Protein AF-A0AA38M088-F1 (afdb_monomer)

Organism: NCBI:tx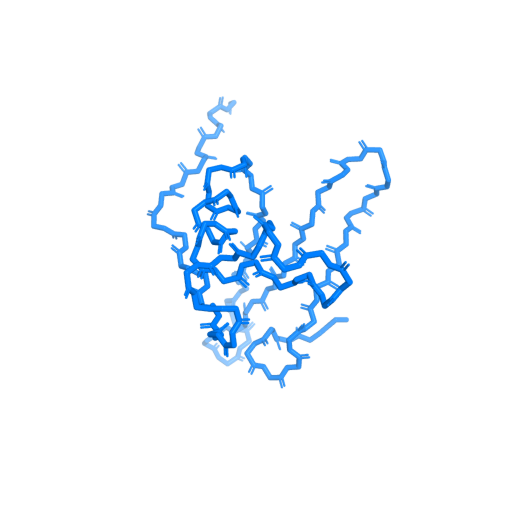id2755281

pLDDT: mean 88.53, std 13.7, range [26.31, 97.56]

InterPro domains:
  IPR000209 Peptidase S8/S53 domain [PF00082] (12-74)
  IPR022398 Peptidase S8, subtilisin, His-active site [PS00137] (41-51)
  IPR036852 Peptidase S8/S53 domain superfamily [G3DSA:3.40.50.200] (1-78)
  IPR036852 Peptidase S8/S53 domain superfamily [SSF52743] (10-74)
  IPR050131 Subtilisin-like serine protease [PTHR43806] (22-73)

Mean predicted aligned error: 5.4 Å

Nearest PDB structures (foldseek):
  1b62-assembly1_A-2  TM=5.416E-01  e=4.004E+00  Escherichia coli K-12
  3q6c-assembly14_O  TM=4.325E-01  e=8.326E+00  Klebsiella variicola At-22

Structure (mmCIF, N/CA/C/O backbone):
data_AF-A0AA38M088-F1
#
_entry.id   AF-A0AA38M088-F1
#
loop_
_atom_site.group_PDB
_atom_site.id
_atom_site.type_symbol
_atom_site.label_atom_id
_atom_site.label_alt_id
_atom_site.label_comp_id
_atom_site.label_asym_id
_atom_site.label_entity_id
_atom_site.label_seq_id
_atom_site.pdbx_PDB_ins_code
_atom_site.Cartn_x
_atom_site.Cartn_y
_atom_site.Cartn_z
_atom_site.occupancy
_atom_site.B_iso_or_equiv
_atom_site.auth_seq_id
_atom_site.auth_comp_id
_atom_site.auth_asym_id
_atom_site.auth_atom_id
_atom_site.pdbx_PDB_model_num
ATOM 1 N N . MET A 1 1 ? -14.038 4.302 4.064 1.00 85.44 1 MET A N 1
ATOM 2 C CA . MET A 1 1 ? -12.845 3.436 4.022 1.00 85.44 1 MET A CA 1
ATOM 3 C C . MET A 1 1 ? -13.043 2.288 4.990 1.00 85.44 1 MET A C 1
ATOM 5 O O . MET A 1 1 ? -13.655 2.500 6.032 1.00 85.44 1 MET A O 1
ATOM 9 N N . ALA A 1 2 ? -12.542 1.108 4.652 1.00 91.00 2 ALA A N 1
ATOM 10 C CA . ALA A 1 2 ? -12.526 -0.085 5.492 1.00 91.00 2 ALA A CA 1
ATOM 11 C C . ALA A 1 2 ? -11.087 -0.541 5.788 1.00 91.00 2 ALA A C 1
ATOM 13 O O . ALA A 1 2 ? -10.132 0.031 5.269 1.00 91.00 2 ALA A O 1
ATOM 14 N N . ASP A 1 3 ? -10.941 -1.588 6.604 1.00 93.62 3 ASP A N 1
ATOM 15 C CA . ASP A 1 3 ? -9.642 -2.204 6.887 1.00 93.62 3 ASP A CA 1
ATOM 16 C C . ASP A 1 3 ? -8.920 -2.608 5.588 1.00 93.62 3 ASP A C 1
ATOM 18 O O . ASP A 1 3 ? -9.463 -3.345 4.751 1.00 93.62 3 ASP A O 1
ATOM 22 N N . TYR A 1 4 ? -7.672 -2.151 5.442 1.00 94.44 4 TYR A N 1
ATOM 23 C CA . TYR A 1 4 ? -6.826 -2.424 4.283 1.00 94.44 4 TYR A CA 1
ATOM 24 C C . TYR A 1 4 ? -6.656 -3.927 4.022 1.00 94.44 4 TYR A C 1
ATOM 26 O O . TYR A 1 4 ? -6.630 -4.353 2.871 1.00 94.44 4 TYR A O 1
ATOM 34 N N . LYS A 1 5 ? -6.612 -4.761 5.068 1.00 92.56 5 LYS A N 1
ATOM 35 C CA . LYS A 1 5 ? -6.492 -6.219 4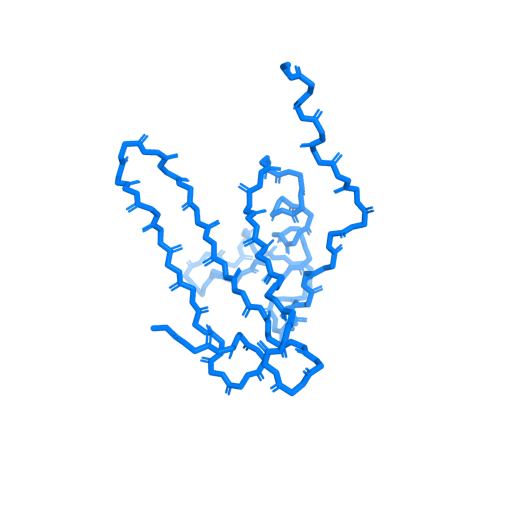.931 1.00 92.56 5 LYS A CA 1
ATOM 36 C C . LYS A 1 5 ? -7.688 -6.838 4.197 1.00 92.56 5 LYS A C 1
ATOM 38 O O . LYS A 1 5 ? -7.530 -7.874 3.560 1.00 92.56 5 LYS A O 1
ATOM 43 N N . ILE A 1 6 ? -8.872 -6.232 4.304 1.00 94.00 6 ILE A N 1
ATOM 44 C CA . ILE A 1 6 ? -10.118 -6.778 3.752 1.00 94.00 6 ILE A CA 1
ATOM 45 C C . ILE A 1 6 ? -10.402 -6.215 2.359 1.00 94.00 6 ILE A C 1
ATOM 47 O O . ILE A 1 6 ? -10.810 -6.962 1.475 1.00 94.00 6 ILE A O 1
ATOM 51 N N . ARG A 1 7 ? -10.216 -4.902 2.164 1.00 94.38 7 ARG A N 1
ATOM 52 C CA . ARG A 1 7 ? -10.631 -4.203 0.930 1.00 94.38 7 ARG A CA 1
ATOM 53 C C . ARG A 1 7 ? -9.508 -3.472 0.194 1.00 94.38 7 ARG A C 1
ATOM 55 O O . ARG A 1 7 ? -9.771 -2.909 -0.860 1.00 94.38 7 ARG A O 1
ATOM 62 N N . GLN A 1 8 ? -8.282 -3.478 0.723 1.00 93.19 8 GLN A N 1
ATOM 63 C CA . GLN A 1 8 ? -7.108 -2.808 0.137 1.00 93.19 8 GLN A CA 1
ATOM 64 C C . GLN A 1 8 ? -7.332 -1.310 -0.151 1.00 93.19 8 GLN A C 1
ATOM 66 O O . GLN A 1 8 ? -6.737 -0.735 -1.060 1.00 93.19 8 GLN A O 1
ATOM 71 N N . GLU A 1 9 ? -8.187 -0.660 0.644 1.00 94.81 9 GLU A N 1
ATOM 72 C CA . GLU A 1 9 ? -8.547 0.747 0.470 1.00 94.81 9 GLU A CA 1
ATOM 73 C C . GLU A 1 9 ? -7.519 1.687 1.112 1.00 94.81 9 GLU A C 1
ATOM 75 O O . GLU A 1 9 ? -7.083 1.491 2.247 1.00 94.81 9 GLU A O 1
ATOM 80 N N . TYR A 1 10 ? -7.185 2.760 0.404 1.00 93.81 10 TYR A N 1
ATOM 81 C CA . TYR A 1 10 ? -6.357 3.863 0.884 1.00 93.81 10 TYR A CA 1
ATOM 82 C C . TYR A 1 10 ? -6.995 5.193 0.467 1.00 93.81 10 TYR A C 1
ATOM 84 O O . TYR A 1 10 ? -7.886 5.227 -0.381 1.00 93.81 10 TYR A O 1
ATOM 92 N N . SER A 1 11 ? -6.566 6.286 1.086 1.00 93.88 11 SER A N 1
ATOM 93 C CA . SER A 1 11 ? -6.996 7.635 0.721 1.00 93.88 11 SER A CA 1
ATOM 94 C C . SER A 1 11 ? -5.870 8.631 0.968 1.00 93.88 11 SER A C 1
ATOM 96 O O . SER A 1 11 ? -4.809 8.275 1.482 1.00 93.88 11 SER A O 1
ATOM 98 N N . THR A 1 12 ? -6.100 9.881 0.598 1.00 91.62 12 THR A N 1
ATOM 99 C CA . THR A 1 12 ? -5.181 11.001 0.793 1.00 91.62 12 THR A CA 1
ATOM 100 C C . THR A 1 12 ? -5.909 12.072 1.596 1.00 91.62 12 THR A C 1
ATOM 102 O O . THR A 1 12 ? -7.102 12.278 1.390 1.00 91.62 12 THR A O 1
ATOM 105 N N . PHE A 1 13 ? -5.224 12.715 2.545 1.00 88.00 13 PHE A N 1
ATOM 106 C CA . PHE A 1 13 ? -5.828 13.747 3.400 1.00 88.00 13 PHE A CA 1
ATOM 107 C C . PHE A 1 13 ? -6.364 14.930 2.585 1.00 88.00 13 PHE A C 1
ATOM 109 O O . PHE A 1 13 ? -7.570 15.075 2.400 1.00 88.00 13 PHE A O 1
ATOM 116 N N . SER A 1 14 ? -5.463 15.767 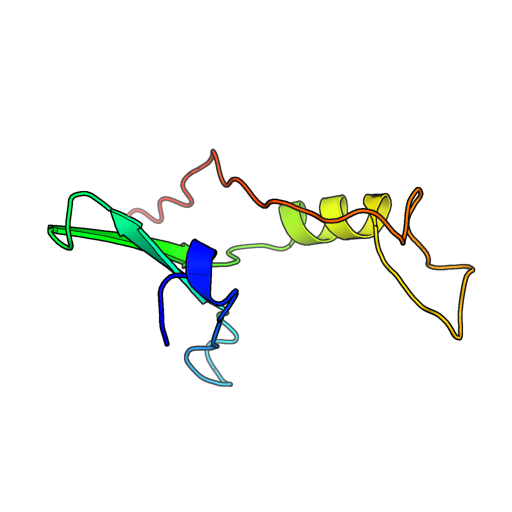2.078 1.00 90.25 14 SER A N 1
ATOM 117 C CA . SER A 1 14 ? -5.781 16.836 1.141 1.00 90.25 14 SER A CA 1
ATOM 118 C C . SER A 1 14 ? -4.720 16.895 0.048 1.00 90.25 14 SER A C 1
ATOM 120 O O . SER A 1 14 ? -3.604 16.392 0.212 1.00 90.25 14 SER A O 1
ATOM 122 N N . ASN A 1 15 ? -5.055 17.551 -1.062 1.00 87.88 15 ASN A N 1
ATOM 123 C CA . ASN A 1 15 ? -4.091 17.823 -2.129 1.00 87.88 15 ASN A CA 1
ATOM 124 C C . ASN A 1 15 ? -2.949 18.740 -1.665 1.00 87.88 15 ASN A C 1
ATOM 126 O O . ASN A 1 15 ? -1.894 18.745 -2.283 1.00 87.88 15 ASN A O 1
ATOM 130 N N . GLN A 1 16 ? -3.152 19.518 -0.598 1.00 90.56 16 GLN A N 1
ATOM 131 C CA . GLN A 1 16 ? -2.105 20.364 -0.033 1.00 90.56 16 GLN A CA 1
ATOM 132 C C . GLN A 1 16 ? -1.133 19.540 0.818 1.00 90.56 16 GLN A C 1
ATOM 134 O O . GLN A 1 16 ? 0.076 19.741 0.746 1.00 90.56 16 GLN A O 1
ATOM 139 N N . ASP A 1 17 ? -1.662 18.593 1.597 1.00 87.12 17 ASP A N 1
ATOM 140 C CA . ASP A 1 17 ? -0.866 17.756 2.499 1.00 87.12 17 ASP A CA 1
ATOM 141 C C . ASP A 1 17 ? -0.116 16.649 1.752 1.00 87.12 17 ASP A C 1
ATOM 143 O O . ASP A 1 17 ? 0.903 16.160 2.237 1.00 87.12 17 ASP A O 1
ATOM 147 N N . MET A 1 18 ? -0.637 16.222 0.592 1.00 87.75 18 MET A N 1
ATOM 148 C CA . MET A 1 18 ? -0.072 15.154 -0.246 1.00 87.75 18 MET A CA 1
ATOM 149 C C . MET A 1 18 ? 0.238 13.869 0.543 1.00 87.75 18 MET A C 1
ATOM 151 O O . MET A 1 18 ? 1.170 13.126 0.231 1.00 87.75 18 MET A O 1
ATOM 155 N N . LEU A 1 19 ? -0.555 13.600 1.585 1.00 88.56 19 LEU A N 1
ATOM 156 C CA . LEU A 1 19 ? -0.306 12.525 2.537 1.00 88.56 19 LEU A CA 1
ATOM 157 C C . LEU A 1 19 ? -1.299 11.383 2.330 1.00 88.56 19 LEU A C 1
ATOM 159 O O . LEU A 1 19 ? -2.475 11.486 2.685 1.00 88.56 19 LEU A O 1
ATOM 163 N N . SER A 1 20 ? -0.814 10.280 1.768 1.00 91.19 20 SER A N 1
ATOM 164 C CA . SER A 1 20 ? -1.599 9.056 1.608 1.00 91.19 20 SER A CA 1
ATOM 165 C C . SER A 1 20 ? -1.550 8.191 2.864 1.00 91.19 20 SER A C 1
ATOM 167 O O . SER A 1 20 ? -0.490 8.016 3.478 1.00 91.19 20 SER A O 1
ATOM 169 N N . TYR A 1 21 ? -2.698 7.620 3.217 1.00 92.38 21 TYR A N 1
ATOM 170 C CA . TYR A 1 21 ? -2.871 6.763 4.378 1.00 92.38 21 TYR A CA 1
ATOM 171 C C . TYR A 1 21 ? -3.759 5.549 4.083 1.00 92.38 21 TYR A C 1
ATOM 173 O O . TYR A 1 21 ? -4.661 5.578 3.244 1.00 92.38 21 TYR A O 1
ATOM 181 N N . SER A 1 22 ? -3.514 4.483 4.832 1.00 93.88 22 SER A N 1
ATOM 182 C CA . SER A 1 22 ? -4.400 3.330 4.984 1.00 93.88 22 SER A CA 1
ATOM 183 C C . SER A 1 22 ? -4.485 2.964 6.465 1.00 93.88 22 SER A C 1
ATOM 185 O O . SER A 1 22 ? -3.731 3.492 7.290 1.00 93.88 22 SER A O 1
ATOM 187 N N . PHE A 1 23 ? -5.411 2.084 6.836 1.00 94.31 23 PHE A N 1
ATOM 188 C CA . PHE A 1 23 ? -5.502 1.636 8.219 1.00 94.31 23 PHE A CA 1
ATOM 189 C C . PHE A 1 23 ? -5.904 0.173 8.352 1.00 94.31 23 PHE A C 1
ATOM 191 O O . PHE A 1 23 ? -6.543 -0.411 7.477 1.00 94.31 23 PHE A O 1
ATOM 198 N N . ASN A 1 24 ? -5.542 -0.393 9.496 1.00 94.00 24 ASN A N 1
ATOM 199 C CA . ASN A 1 24 ? -5.942 -1.713 9.951 1.00 94.00 24 ASN A CA 1
ATOM 200 C C . ASN A 1 24 ? -6.636 -1.599 11.307 1.00 94.00 24 ASN A C 1
ATOM 202 O O . ASN A 1 24 ? -6.276 -0.755 12.133 1.00 94.00 24 ASN A O 1
ATOM 206 N N . ILE A 1 25 ? -7.626 -2.457 11.533 1.00 94.62 25 ILE A N 1
ATOM 207 C CA . ILE A 1 25 ? -8.400 -2.517 12.764 1.00 94.62 25 ILE A CA 1
ATOM 208 C C . ILE A 1 25 ? -8.077 -3.842 13.452 1.00 94.62 25 ILE A C 1
ATOM 210 O O . ILE A 1 25 ? -8.268 -4.927 12.907 1.00 94.62 25 ILE A O 1
ATOM 214 N N . TYR A 1 26 ? -7.574 -3.748 14.674 1.00 93.50 26 TYR A N 1
ATOM 215 C CA . TYR A 1 26 ? -7.173 -4.882 15.493 1.00 93.50 26 TYR A CA 1
ATOM 216 C C . TYR A 1 26 ? -8.047 -4.985 16.743 1.00 93.50 26 TYR A C 1
ATOM 218 O O . TYR A 1 26 ? -8.783 -4.057 17.089 1.00 93.50 26 TYR A O 1
ATOM 226 N N . ASN A 1 27 ? -7.921 -6.118 17.439 1.00 93.88 27 ASN A N 1
ATOM 227 C CA . AS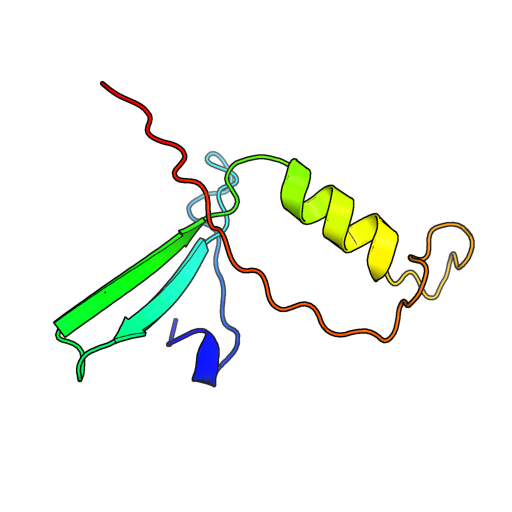N A 1 27 ? -8.544 -6.369 18.739 1.00 93.88 27 ASN A CA 1
ATOM 228 C C . ASN A 1 27 ? -10.057 -6.090 18.730 1.00 93.88 27 ASN A C 1
ATOM 230 O O . ASN A 1 27 ? -10.543 -5.287 19.525 1.00 93.88 27 ASN A O 1
ATOM 234 N N . GLU A 1 28 ? -10.777 -6.695 17.779 1.00 93.19 28 GLU A N 1
ATOM 235 C CA . GLU A 1 28 ? -12.245 -6.597 17.675 1.00 93.19 28 GLU A CA 1
ATOM 236 C C . GLU A 1 28 ? -12.771 -5.150 17.594 1.00 93.19 28 GLU A C 1
ATOM 238 O O . GLU A 1 28 ? -13.864 -4.840 18.054 1.00 93.19 28 GLU A O 1
ATOM 243 N N . GLY A 1 29 ? -11.988 -4.239 17.006 1.00 92.50 29 GLY A N 1
ATOM 244 C CA . GLY A 1 29 ? -12.374 -2.833 16.855 1.00 92.50 29 GLY A CA 1
ATOM 245 C C . GLY A 1 29 ? -11.745 -1.885 17.871 1.00 92.50 29 GLY A C 1
ATOM 246 O O . GLY A 1 29 ? -11.811 -0.675 17.681 1.00 92.50 29 GLY A O 1
ATOM 247 N N . SER A 1 30 ? -11.089 -2.399 18.914 1.00 94.94 30 SER A N 1
ATOM 248 C CA . SER A 1 30 ? -10.535 -1.558 19.986 1.00 94.94 30 SER A CA 1
ATOM 249 C C . SER A 1 30 ? -9.195 -0.893 19.652 1.00 94.94 30 SER A C 1
ATOM 251 O O . SER A 1 30 ? -8.759 -0.003 20.382 1.00 94.94 30 SER A O 1
ATOM 253 N N . ARG A 1 31 ? -8.525 -1.281 18.557 1.00 95.38 31 ARG A N 1
ATOM 254 C CA . ARG A 1 31 ? -7.238 -0.693 18.156 1.00 95.38 31 ARG A CA 1
ATOM 255 C C . ARG A 1 31 ? -7.213 -0.338 16.673 1.00 95.38 31 ARG A C 1
ATOM 257 O O . ARG A 1 31 ? -7.212 -1.222 15.823 1.00 95.38 31 ARG A O 1
ATOM 264 N N . LEU A 1 32 ? -7.078 0.951 16.375 1.00 93.81 32 LEU A N 1
ATOM 265 C CA . LEU A 1 32 ? -6.801 1.456 15.031 1.00 93.81 32 LEU A CA 1
ATOM 266 C C . LEU A 1 32 ? -5.289 1.598 14.826 1.00 93.81 32 LEU A C 1
ATOM 268 O O . LEU A 1 32 ? -4.591 2.189 15.648 1.00 93.81 32 LEU A O 1
ATOM 272 N N . SER A 1 33 ? -4.777 1.073 13.719 1.00 93.38 33 SER A N 1
ATOM 273 C CA . SER A 1 33 ? -3.410 1.308 13.263 1.00 93.38 33 SER A CA 1
ATOM 274 C C . SER A 1 33 ? -3.451 2.036 11.935 1.00 93.38 33 SER A C 1
ATOM 276 O O . SER A 1 33 ? -4.010 1.524 10.971 1.00 93.38 33 SER A O 1
ATOM 278 N N . ILE A 1 34 ? -2.868 3.231 11.891 1.00 91.50 34 ILE A N 1
ATOM 279 C CA . ILE A 1 34 ? -2.817 4.0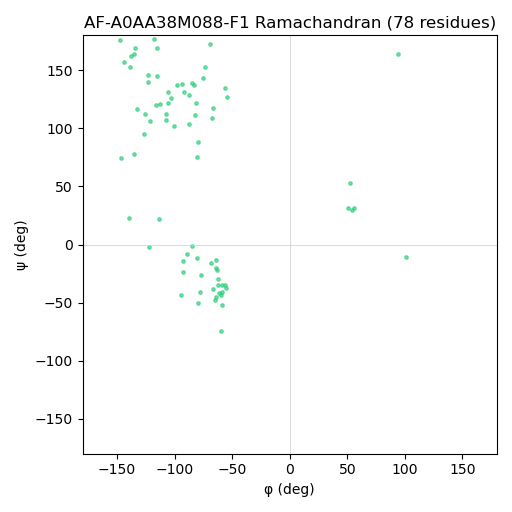59 10.688 1.00 91.50 34 ILE A CA 1
ATOM 280 C C . ILE A 1 34 ? -1.412 3.959 10.103 1.00 91.50 34 ILE A C 1
ATOM 282 O O . ILE A 1 34 ? -0.423 4.209 10.793 1.00 91.50 34 ILE A O 1
ATOM 286 N N . SER A 1 35 ? -1.331 3.605 8.825 1.00 89.94 35 SER A N 1
ATOM 287 C CA . SER A 1 35 ? -0.091 3.591 8.061 1.00 89.94 35 SER A CA 1
ATOM 288 C C . SER A 1 35 ? -0.080 4.775 7.106 1.00 89.94 35 SER A C 1
ATOM 290 O O . SER A 1 35 ? -0.969 4.913 6.269 1.00 89.94 35 SER A O 1
ATOM 292 N N . VAL A 1 36 ? 0.935 5.628 7.230 1.00 89.69 36 VAL A N 1
ATOM 293 C CA . VAL A 1 36 ? 1.171 6.765 6.331 1.00 89.69 36 VAL A CA 1
ATOM 294 C C . VAL A 1 36 ? 2.474 6.581 5.565 1.00 89.69 36 VAL A C 1
ATOM 296 O O . VAL A 1 36 ? 3.473 6.080 6.108 1.00 89.69 36 VAL A O 1
ATOM 299 N N . CYS A 1 37 ? 2.487 7.034 4.314 1.00 81.69 37 CYS A N 1
ATOM 300 C CA . CYS A 1 37 ? 3.699 7.094 3.507 1.00 81.69 37 CYS A CA 1
ATOM 301 C C . CYS A 1 37 ? 4.508 8.345 3.902 1.00 81.69 37 CYS A C 1
ATOM 303 O O . CYS A 1 37 ? 4.307 9.423 3.354 1.00 81.69 37 CYS A O 1
ATOM 305 N N . CYS A 1 38 ? 5.384 8.228 4.907 1.00 73.56 38 CYS A N 1
ATOM 306 C CA . CYS A 1 38 ? 6.289 9.314 5.300 1.00 73.56 38 CYS A CA 1
ATOM 307 C C . CYS A 1 38 ? 7.689 9.064 4.713 1.00 73.56 38 CYS A C 1
ATOM 309 O O . CYS A 1 38 ? 8.448 8.228 5.207 1.00 73.56 38 CYS A O 1
ATOM 311 N N . GLY A 1 39 ? 8.015 9.774 3.634 1.00 76.94 39 GLY A N 1
ATOM 312 C CA . GLY A 1 39 ? 9.288 9.652 2.920 1.00 76.94 39 GLY A CA 1
ATOM 313 C C . GLY A 1 39 ? 9.258 8.679 1.737 1.00 76.94 39 GLY A C 1
ATOM 314 O O . GLY A 1 39 ? 8.357 7.858 1.590 1.00 76.94 39 GLY A O 1
ATOM 315 N N . SER A 1 40 ? 10.269 8.786 0.873 1.00 84.62 40 SER A N 1
ATOM 316 C CA . SER A 1 40 ? 10.329 8.087 -0.418 1.00 84.62 40 SER A CA 1
ATOM 317 C C . SER A 1 40 ? 11.052 6.739 -0.381 1.00 84.62 40 SER A C 1
ATOM 319 O O . SER A 1 40 ? 10.926 5.965 -1.326 1.00 84.62 40 SER A O 1
ATOM 321 N N . HIS A 1 41 ? 11.800 6.430 0.685 1.00 89.31 41 HIS A N 1
ATOM 322 C CA . HIS A 1 41 ? 12.723 5.287 0.705 1.00 89.31 41 HIS A CA 1
ATOM 323 C C . HIS A 1 41 ? 12.024 3.942 0.452 1.00 89.31 41 HIS A C 1
ATOM 325 O O . HIS A 1 41 ? 12.420 3.201 -0.443 1.00 89.31 41 HIS A O 1
ATOM 331 N N . GLY A 1 42 ? 10.955 3.640 1.198 1.00 89.12 42 GLY A N 1
ATOM 332 C CA . GLY A 1 42 ? 10.215 2.383 1.031 1.00 89.12 42 GLY A CA 1
ATOM 333 C C . GLY A 1 42 ? 9.601 2.245 -0.364 1.00 89.12 42 GLY A C 1
ATOM 334 O O . GLY A 1 42 ? 9.703 1.190 -0.981 1.00 89.12 42 GLY A O 1
ATOM 335 N N . THR A 1 43 ? 9.037 3.333 -0.889 1.00 92.44 43 THR A N 1
ATOM 336 C CA . THR A 1 43 ? 8.440 3.379 -2.230 1.00 92.44 43 THR A CA 1
ATOM 337 C C . THR A 1 43 ? 9.488 3.214 -3.331 1.00 92.44 43 THR A C 1
ATOM 339 O O . THR A 1 43 ? 9.247 2.512 -4.307 1.00 92.44 43 THR A O 1
ATOM 342 N N . HIS A 1 44 ? 10.674 3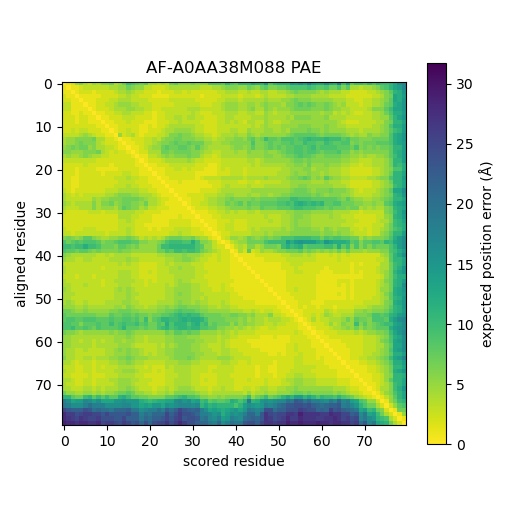.800 -3.166 1.00 93.50 44 HIS A N 1
ATOM 343 C CA . HIS A 1 44 ? 11.779 3.631 -4.106 1.00 93.50 44 HIS A CA 1
ATOM 344 C C . HIS A 1 44 ? 12.263 2.174 -4.138 1.00 93.50 44 HIS A C 1
ATOM 346 O O . HIS A 1 44 ? 12.365 1.588 -5.215 1.00 93.50 44 HIS A O 1
ATOM 352 N N . VAL A 1 45 ? 12.477 1.556 -2.971 1.00 94.88 45 VAL A N 1
ATOM 353 C CA . VAL A 1 45 ? 12.858 0.135 -2.875 1.00 94.88 45 VAL A CA 1
ATOM 354 C C . VAL A 1 45 ? 11.787 -0.767 -3.500 1.00 94.88 45 VAL A C 1
ATOM 356 O O . VAL A 1 45 ? 12.114 -1.673 -4.263 1.00 94.88 45 VAL A O 1
ATOM 359 N N . ALA A 1 46 ? 10.507 -0.490 -3.237 1.00 95.19 46 ALA A N 1
ATOM 360 C CA . ALA A 1 46 ? 9.387 -1.190 -3.861 1.00 95.19 46 ALA A CA 1
ATOM 361 C C . ALA A 1 46 ? 9.405 -1.072 -5.397 1.00 95.19 46 ALA A C 1
ATOM 363 O O . ALA A 1 46 ? 9.178 -2.062 -6.091 1.00 95.19 46 ALA A O 1
ATOM 364 N N . GLY A 1 47 ? 9.733 0.110 -5.928 1.00 95.75 47 GLY A N 1
ATOM 365 C CA . GLY A 1 47 ? 9.849 0.353 -7.365 1.00 95.75 47 GLY A CA 1
ATOM 366 C C . GLY A 1 47 ? 10.973 -0.447 -8.026 1.00 95.75 47 GLY A C 1
ATOM 367 O O . GLY A 1 47 ? 10.736 -1.093 -9.044 1.00 95.75 47 GLY A O 1
ATOM 368 N N . ILE A 1 48 ? 12.166 -0.487 -7.419 1.00 96.81 48 ILE A N 1
ATOM 369 C CA . ILE A 1 48 ? 13.294 -1.303 -7.913 1.00 96.81 48 ILE A CA 1
ATOM 370 C C . ILE A 1 48 ? 12.883 -2.778 -8.046 1.00 96.81 48 ILE A C 1
ATOM 372 O O . ILE A 1 48 ? 13.284 -3.465 -8.986 1.00 96.81 48 ILE A O 1
ATOM 376 N N . LEU A 1 49 ? 12.068 -3.271 -7.112 1.00 97.31 49 LEU A N 1
ATOM 377 C CA . LEU A 1 49 ? 11.641 -4.665 -7.096 1.00 97.31 49 LEU A CA 1
ATOM 378 C C . LEU A 1 49 ? 10.503 -4.954 -8.075 1.00 97.31 49 LEU A C 1
ATOM 380 O O . LEU A 1 49 ? 10.619 -5.910 -8.832 1.00 97.31 49 LEU A O 1
ATOM 384 N N . ALA A 1 50 ? 9.422 -4.172 -8.070 1.00 97.56 50 ALA A N 1
ATOM 385 C CA . ALA A 1 50 ? 8.180 -4.557 -8.747 1.00 97.56 50 ALA A CA 1
ATOM 386 C C . ALA A 1 50 ? 7.464 -3.415 -9.486 1.00 97.56 50 ALA A C 1
ATOM 388 O O . ALA A 1 50 ? 6.261 -3.507 -9.720 1.00 97.56 50 ALA A O 1
ATOM 389 N N . ALA A 1 51 ? 8.158 -2.335 -9.869 1.00 96.88 51 ALA A N 1
ATOM 390 C CA . ALA A 1 51 ? 7.552 -1.343 -10.759 1.00 96.88 51 ALA A CA 1
ATOM 391 C C . ALA A 1 51 ? 7.057 -2.011 -12.054 1.00 96.88 51 ALA A C 1
ATOM 393 O O . ALA A 1 51 ? 7.774 -2.814 -12.657 1.00 96.88 51 ALA A O 1
ATOM 394 N N . TYR A 1 52 ? 5.843 -1.661 -12.477 1.00 96.81 52 TYR A N 1
ATOM 395 C CA . TYR A 1 52 ? 5.198 -2.220 -13.660 1.00 96.81 52 TYR A CA 1
ATOM 396 C C . TYR A 1 52 ? 4.751 -1.104 -14.606 1.00 96.81 52 TYR A C 1
ATOM 398 O O . TYR A 1 52 ? 3.836 -0.340 -14.304 1.00 96.81 52 TYR A O 1
ATOM 406 N N . HIS A 1 53 ? 5.407 -1.037 -15.761 1.00 95.75 53 HIS A N 1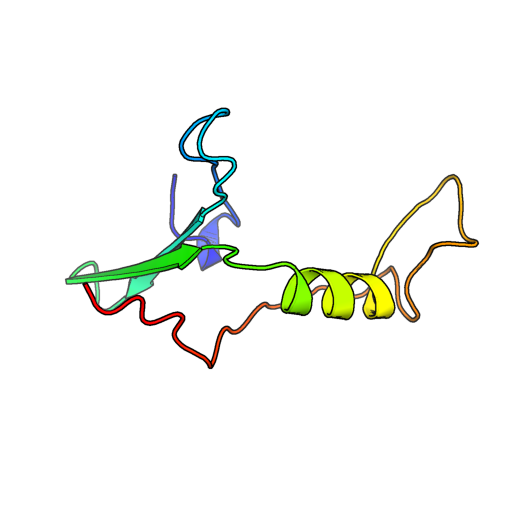
ATOM 407 C CA . HIS A 1 53 ? 5.172 -0.084 -16.835 1.00 95.75 53 HIS A CA 1
ATOM 408 C C . HIS A 1 53 ? 4.964 -0.859 -18.152 1.00 95.75 53 HIS A C 1
ATOM 410 O O . HIS A 1 53 ? 5.945 -1.213 -18.811 1.00 95.75 53 HIS A O 1
ATOM 416 N N . PRO A 1 54 ? 3.708 -1.153 -18.551 1.00 92.19 54 PRO A N 1
ATOM 417 C CA . PRO A 1 54 ? 3.422 -1.992 -19.721 1.00 92.19 54 PRO A CA 1
ATOM 418 C C . PRO A 1 54 ? 3.935 -1.386 -21.036 1.00 92.19 54 PRO A C 1
ATOM 420 O O . PRO A 1 54 ? 4.428 -2.117 -21.890 1.00 92.19 54 PRO A O 1
ATOM 423 N N . ASP A 1 55 ? 3.891 -0.057 -21.162 1.00 95.44 55 ASP A N 1
ATOM 424 C CA . ASP A 1 55 ? 4.297 0.668 -22.374 1.00 95.44 55 ASP A CA 1
ATOM 425 C C . ASP A 1 55 ? 5.789 1.044 -22.390 1.00 95.44 55 ASP A C 1
ATOM 427 O O . ASP A 1 55 ? 6.307 1.532 -23.393 1.00 95.44 55 ASP A O 1
ATOM 431 N N . ASN A 1 56 ? 6.497 0.843 -21.273 1.00 93.62 56 ASN A N 1
ATOM 432 C CA . ASN A 1 56 ? 7.916 1.165 -21.147 1.00 93.62 56 ASN A CA 1
ATOM 433 C C . ASN A 1 56 ? 8.619 0.166 -20.223 1.00 93.62 56 ASN A C 1
ATOM 435 O O . ASN A 1 56 ? 8.983 0.469 -19.086 1.00 93.62 56 ASN A O 1
ATOM 439 N N . SER A 1 57 ? 8.844 -1.043 -20.734 1.00 91.06 57 SER A N 1
ATOM 440 C CA . SER A 1 57 ? 9.451 -2.127 -19.959 1.00 91.06 57 SER A CA 1
ATOM 441 C C . SER A 1 57 ? 10.890 -1.850 -19.506 1.00 91.06 57 SER A C 1
ATOM 443 O O . SER A 1 57 ? 11.394 -2.566 -18.647 1.00 91.06 57 SER A O 1
ATOM 445 N N . GLY A 1 58 ? 11.565 -0.830 -20.054 1.00 93.44 58 GLY A N 1
ATOM 446 C CA . GLY A 1 58 ? 12.922 -0.439 -19.654 1.00 93.44 58 GLY A CA 1
ATOM 447 C C . GLY A 1 58 ? 13.010 0.159 -18.246 1.00 93.44 58 GLY A C 1
ATOM 448 O O . GLY A 1 58 ? 14.097 0.221 -17.680 1.00 93.44 58 GLY A O 1
ATOM 449 N N . VAL A 1 59 ? 11.874 0.568 -17.671 1.00 95.06 59 VAL A N 1
ATOM 450 C CA . VAL A 1 59 ? 11.765 1.112 -16.303 1.00 95.06 59 VAL A CA 1
ATOM 451 C C . VAL A 1 59 ? 10.969 0.191 -15.369 1.00 95.06 59 VAL A C 1
ATOM 453 O O . VAL A 1 59 ? 10.408 0.627 -14.362 1.00 95.06 59 VAL A O 1
ATOM 456 N N . ASN A 1 60 ? 10.878 -1.089 -15.719 1.00 97.38 60 ASN A N 1
ATOM 457 C CA . ASN A 1 60 ? 10.299 -2.108 -14.857 1.00 97.38 60 ASN A CA 1
ATOM 458 C C . ASN A 1 60 ? 11.232 -2.457 -13.692 1.00 97.38 60 ASN A C 1
ATOM 460 O O . ASN A 1 60 ? 12.455 -2.365 -13.799 1.00 97.38 60 ASN A O 1
ATOM 464 N N . GLY A 1 61 ? 10.637 -2.910 -12.589 1.00 96.75 61 GLY A N 1
ATOM 465 C CA . GLY A 1 61 ? 11.379 -3.561 -11.518 1.00 96.75 61 GLY A CA 1
ATOM 466 C C . GLY A 1 61 ? 11.898 -4.936 -11.944 1.00 96.75 61 GLY A C 1
ATOM 467 O O . GLY A 1 61 ? 11.542 -5.460 -12.999 1.00 96.75 61 GLY A O 1
ATOM 468 N N . ILE A 1 62 ? 12.717 -5.554 -11.095 1.00 97.38 62 ILE A N 1
ATOM 469 C CA . ILE A 1 62 ? 13.270 -6.898 -11.342 1.00 97.38 62 ILE A CA 1
ATOM 470 C C . ILE A 1 62 ? 12.169 -7.963 -11.510 1.00 97.38 62 ILE A C 1
ATOM 472 O O . ILE A 1 62 ? 12.314 -8.885 -12.310 1.00 97.38 62 ILE A O 1
ATOM 476 N N . ALA A 1 63 ? 11.060 -7.833 -10.781 1.00 96.88 63 ALA A N 1
ATOM 477 C CA . ALA A 1 63 ? 9.911 -8.732 -10.810 1.00 96.88 63 ALA A CA 1
ATOM 478 C C . ALA A 1 63 ? 8.583 -7.940 -10.850 1.00 96.88 63 ALA A C 1
ATOM 480 O O . ALA A 1 63 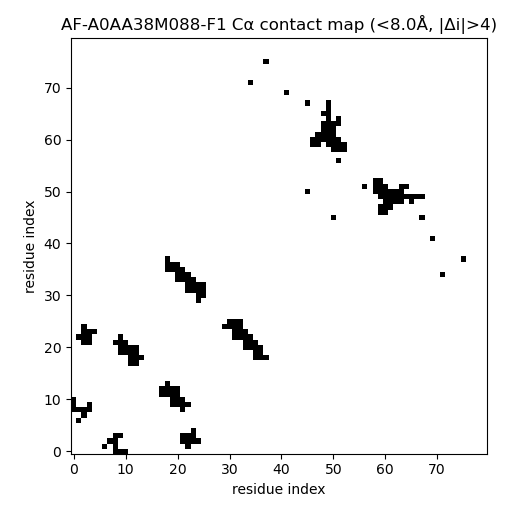? 7.885 -7.853 -9.839 1.00 96.88 63 ALA A O 1
ATOM 481 N N . PRO A 1 64 ? 8.177 -7.391 -12.011 1.00 95.56 64 PRO A N 1
ATOM 482 C CA . PRO A 1 64 ? 7.002 -6.511 -12.127 1.00 95.56 64 PRO A CA 1
ATOM 483 C C . PRO A 1 64 ? 5.657 -7.169 -11.794 1.00 95.56 64 PRO A C 1
ATOM 485 O O . PRO A 1 64 ? 4.685 -6.482 -11.510 1.00 95.56 64 PRO A O 1
ATOM 488 N N . GLY A 1 65 ? 5.585 -8.503 -11.839 1.00 95.38 65 GLY A N 1
ATOM 489 C CA . GLY A 1 65 ? 4.398 -9.268 -11.443 1.00 95.38 65 GLY A CA 1
ATOM 490 C C . GLY A 1 65 ? 4.311 -9.568 -9.942 1.00 95.38 65 GLY A C 1
ATOM 491 O O . GLY A 1 65 ? 3.368 -10.232 -9.515 1.00 95.38 65 GLY A O 1
ATOM 492 N N . ALA A 1 66 ? 5.294 -9.145 -9.141 1.00 96.81 66 ALA A N 1
ATOM 493 C CA . ALA A 1 66 ? 5.301 -9.399 -7.707 1.00 96.81 66 ALA A CA 1
ATOM 494 C C . ALA A 1 66 ? 4.314 -8.485 -6.967 1.00 96.81 66 ALA A C 1
ATOM 496 O O . ALA A 1 66 ? 4.174 -7.302 -7.271 1.00 96.81 66 ALA A O 1
ATOM 497 N N . GLN A 1 67 ? 3.665 -9.027 -5.938 1.00 95.44 67 GLN A N 1
ATOM 498 C CA . GLN A 1 67 ? 2.840 -8.245 -5.021 1.00 95.44 67 GLN A CA 1
ATOM 499 C C . GLN A 1 67 ? 3.662 -7.824 -3.802 1.00 95.44 67 GLN A C 1
ATOM 501 O O . GLN A 1 67 ? 4.424 -8.619 -3.250 1.00 95.44 67 GLN A O 1
ATOM 506 N N . ILE A 1 68 ? 3.494 -6.574 -3.368 1.00 93.00 68 ILE A N 1
ATOM 507 C CA . ILE A 1 68 ? 4.252 -5.995 -2.255 1.00 93.00 68 ILE A CA 1
ATOM 508 C C . ILE A 1 68 ? 3.370 -5.888 -1.013 1.00 93.00 68 ILE A C 1
ATOM 510 O O . ILE A 1 68 ? 2.277 -5.328 -1.054 1.00 93.00 68 ILE A O 1
ATOM 514 N N . VAL A 1 69 ? 3.898 -6.359 0.118 1.00 92.62 69 VAL A N 1
ATOM 515 C CA . VAL A 1 69 ? 3.349 -6.095 1.451 1.00 92.62 69 VAL A CA 1
ATOM 516 C C . VAL A 1 69 ? 4.283 -5.127 2.166 1.00 92.62 69 VAL A C 1
ATOM 518 O O . VAL A 1 69 ? 5.417 -5.468 2.496 1.00 92.62 69 VAL A O 1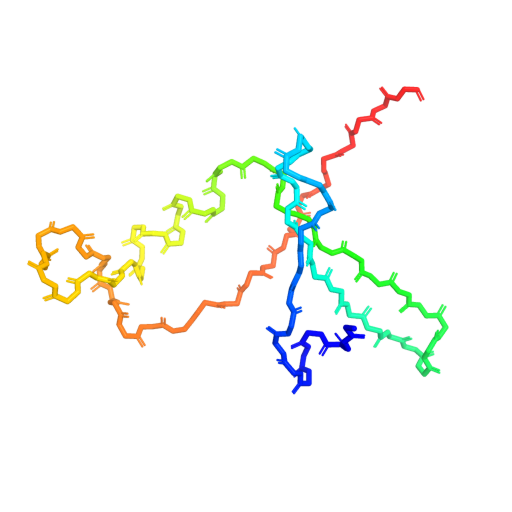
ATOM 521 N N . SER A 1 70 ? 3.814 -3.903 2.402 1.00 90.50 70 SER A N 1
ATOM 522 C CA . SER A 1 70 ? 4.593 -2.889 3.113 1.00 90.50 70 SER A CA 1
ATOM 523 C C . SER A 1 70 ? 4.496 -3.087 4.626 1.00 90.50 70 SER A C 1
ATOM 525 O O . SER A 1 70 ? 3.411 -2.992 5.198 1.00 90.50 70 SER A O 1
ATOM 527 N N . VAL A 1 71 ? 5.642 -3.279 5.286 1.00 89.88 71 VAL A N 1
ATOM 528 C CA . VAL A 1 71 ? 5.760 -3.345 6.751 1.00 89.88 71 VAL A CA 1
ATOM 529 C C . VAL A 1 71 ? 6.716 -2.252 7.213 1.00 89.88 71 VAL A C 1
ATOM 531 O O . VAL A 1 71 ? 7.929 -2.338 7.027 1.00 89.88 71 VAL A O 1
ATOM 534 N N . LYS A 1 72 ? 6.172 -1.197 7.821 1.00 86.00 72 LYS A N 1
ATOM 535 C CA . LYS A 1 72 ? 6.984 -0.127 8.402 1.00 86.00 72 LYS A CA 1
ATOM 536 C C . LYS A 1 72 ? 7.460 -0.553 9.792 1.00 86.00 72 LYS A C 1
ATOM 538 O O . LYS A 1 72 ? 6.660 -0.643 10.715 1.00 86.00 72 LYS A O 1
ATOM 543 N N . ILE A 1 73 ? 8.764 -0.782 9.927 1.00 87.00 73 ILE A N 1
ATOM 544 C CA . ILE A 1 73 ? 9.406 -1.142 11.205 1.00 87.00 73 ILE A CA 1
ATOM 545 C C . ILE A 1 73 ? 9.933 0.072 11.986 1.00 87.00 73 ILE A C 1
ATOM 547 O O . ILE A 1 73 ? 10.086 0.002 13.200 1.00 87.00 73 ILE A O 1
ATOM 551 N N . GLY A 1 74 ? 10.210 1.187 11.303 1.00 75.50 74 GLY A N 1
ATOM 552 C CA . GLY A 1 74 ? 10.708 2.420 11.914 1.00 75.50 74 GLY A CA 1
ATOM 553 C C . GLY A 1 74 ? 9.590 3.430 12.165 1.00 75.50 74 GLY A C 1
ATOM 554 O O . GLY A 1 74 ? 8.746 3.651 11.296 1.00 75.50 74 GLY A O 1
ATOM 555 N N . SER A 1 75 ? 9.604 4.075 13.331 1.00 66.00 75 SER A N 1
ATOM 556 C CA . SER A 1 75 ? 8.731 5.217 13.609 1.00 66.00 75 SER A CA 1
ATOM 557 C C . SER A 1 75 ? 9.396 6.507 13.137 1.00 66.00 75 SER A C 1
ATOM 559 O O . SER A 1 75 ? 10.536 6.786 13.507 1.00 66.00 75 SER A O 1
ATOM 561 N N . ALA A 1 76 ? 8.685 7.315 12.350 1.00 60.88 76 ALA A N 1
ATOM 562 C CA . ALA A 1 76 ? 9.053 8.710 12.148 1.00 60.88 76 ALA A CA 1
ATOM 563 C C . ALA A 1 76 ? 8.550 9.498 13.361 1.00 60.88 76 ALA A C 1
ATOM 565 O O . ALA A 1 76 ? 7.508 10.144 13.304 1.00 60.88 76 ALA A O 1
ATOM 566 N N . VAL A 1 77 ? 9.235 9.369 14.497 1.00 48.00 77 VAL A N 1
ATOM 567 C CA . VAL A 1 77 ? 8.967 10.249 15.635 1.00 48.00 77 VAL A CA 1
ATOM 568 C C . VAL A 1 77 ? 9.410 11.651 15.229 1.00 48.00 77 VAL A C 1
ATOM 570 O O . VAL A 1 77 ? 10.604 11.916 15.116 1.00 48.00 77 VAL A O 1
ATOM 573 N N . LEU A 1 78 ? 8.445 12.543 15.009 1.00 35.62 78 LEU A N 1
ATOM 574 C CA . LEU A 1 78 ? 8.661 13.971 15.180 1.00 35.62 78 LEU A CA 1
ATOM 575 C C . LEU A 1 78 ? 8.369 14.257 16.658 1.00 35.62 78 LEU A C 1
ATOM 577 O O . LEU A 1 78 ? 7.215 14.217 17.078 1.00 35.62 78 LEU A O 1
ATOM 581 N N . LEU A 1 79 ? 9.419 14.449 17.459 1.00 26.31 79 LEU A N 1
ATOM 582 C CA . LEU A 1 79 ? 9.284 15.128 18.745 1.00 26.31 79 LEU A CA 1
ATOM 583 C C . LEU A 1 79 ? 8.919 16.583 18.431 1.00 26.31 79 LEU A C 1
ATOM 585 O O . LEU A 1 79 ? 9.706 17.279 17.788 1.00 26.31 79 LEU A O 1
ATOM 589 N N . LEU A 1 80 ? 7.739 17.011 18.865 1.00 35.28 80 LEU A N 1
ATOM 590 C CA . LEU A 1 80 ? 7.467 18.404 19.205 1.00 35.28 80 LEU A CA 1
ATOM 591 C C . LEU A 1 80 ? 7.108 18.439 20.686 1.00 35.28 80 LEU A C 1
ATOM 593 O O . LEU A 1 80 ? 6.232 17.635 21.079 1.00 35.28 80 LEU A O 1
#

Secondary structure (DSSP, 8-state):
---HHHH---EES-TTTT-EEEEEEEGGGTEEEEEE--SSHHHHHHHHHH---TT-GGG--S-TT--------S------

Sequence (80 aa):
MADYKIRQEYSTFSNQDMLSYSFNIYNEGSRLSISVCCGSHGTHVAGILAAYHPDNSGVNGIAPGAQIVSVKIGSAVLLL

Solvent-accessible surface area (backbone atoms only — not comparable to full-atom values): 5196 Å² total; per-residue (Å²): 137,60,42,28,91,82,69,69,40,67,51,60,77,43,88,87,70,70,40,43,37,37,36,43,69,38,78,95,69,78,37,82,45,78,48,64,70,82,73,61,64,69,59,50,55,48,35,57,42,29,23,72,38,92,91,45,65,91,69,39,17,83,41,42,86,55,84,86,81,91,78,85,86,74,78,88,78,78,89,126

Foldseek 3Di:
DDACVVVVDKDADDPVVRKIKHWHADDVRPDIDIDIDDDCPQVVVVQLAAPDDPVCCVSGHPHVPDDDDDDDPDDPDDDD

Radius of gyration: 15.17 Å; Cα contacts (8 Å, |Δi|>4): 99; chains: 1; bounding box: 26×30×42 Å